Protein AF-A0A822A4N1-F1 (afdb_monomer)

Structure (mmCIF, N/CA/C/O backbone):
data_AF-A0A822A4N1-F1
#
_entry.id   AF-A0A822A4N1-F1
#
loop_
_atom_site.group_PDB
_atom_site.id
_atom_site.type_symbol
_atom_site.label_atom_id
_atom_site.label_alt_id
_atom_site.label_comp_id
_atom_site.label_asym_id
_atom_site.label_entity_id
_atom_site.label_seq_id
_atom_site.pdbx_PDB_ins_code
_atom_site.Cartn_x
_atom_site.Cartn_y
_atom_site.Cartn_z
_atom_site.occupancy
_atom_site.B_iso_or_equiv
_atom_site.auth_seq_id
_atom_site.auth_comp_id
_atom_site.auth_asym_id
_atom_site.auth_atom_id
_atom_site.pdbx_PDB_model_num
ATOM 1 N N . MET A 1 1 ? 14.715 22.288 -9.446 1.00 69.69 1 MET A N 1
ATOM 2 C CA . MET A 1 1 ? 15.403 21.229 -8.677 1.00 69.69 1 MET A CA 1
ATOM 3 C C . MET A 1 1 ? 14.471 20.085 -8.271 1.00 69.69 1 MET A C 1
ATOM 5 O O . MET A 1 1 ? 14.722 18.981 -8.719 1.00 69.69 1 MET A O 1
ATOM 9 N N . CYS A 1 2 ? 13.382 20.278 -7.507 1.00 89.75 2 CYS A N 1
ATOM 10 C CA . CYS A 1 2 ? 12.502 19.145 -7.130 1.00 89.75 2 CYS A CA 1
ATOM 11 C C . CYS A 1 2 ? 11.792 18.469 -8.322 1.00 89.75 2 CYS A C 1
ATOM 13 O O . CYS A 1 2 ? 11.743 17.245 -8.386 1.00 89.75 2 CYS A O 1
ATOM 15 N N . TYR A 1 3 ? 11.277 19.252 -9.278 1.00 90.38 3 TYR A N 1
ATOM 16 C CA . TYR A 1 3 ? 10.634 18.715 -10.486 1.00 90.38 3 TYR A CA 1
ATOM 17 C C . TYR A 1 3 ? 11.612 17.980 -11.412 1.00 90.38 3 TYR A C 1
ATOM 19 O O . TYR A 1 3 ? 11.215 17.021 -12.066 1.00 90.38 3 TYR A O 1
ATOM 27 N N . ASP A 1 4 ? 12.881 18.395 -11.430 1.00 93.62 4 ASP A N 1
ATOM 28 C CA . ASP A 1 4 ? 13.917 17.778 -12.264 1.00 93.62 4 ASP A CA 1
ATOM 29 C C . ASP A 1 4 ? 14.237 16.364 -11.755 1.00 93.62 4 ASP A C 1
ATOM 31 O O . ASP A 1 4 ? 14.164 15.406 -12.518 1.00 93.62 4 ASP A O 1
ATOM 35 N N . VAL A 1 5 ? 14.450 16.211 -10.440 1.00 92.81 5 VAL A N 1
ATOM 36 C CA . VAL A 1 5 ? 14.677 14.901 -9.797 1.00 92.81 5 VAL A CA 1
ATOM 37 C C . VAL A 1 5 ? 13.445 13.997 -9.910 1.00 92.81 5 VAL A C 1
ATOM 39 O O . VAL A 1 5 ? 13.567 12.808 -10.194 1.00 92.81 5 VAL A O 1
ATOM 42 N N . ALA A 1 6 ? 12.236 14.542 -9.738 1.00 92.50 6 ALA A N 1
ATOM 43 C CA . ALA A 1 6 ? 11.003 13.774 -9.933 1.00 92.50 6 ALA A CA 1
ATOM 44 C C . ALA A 1 6 ? 10.862 13.262 -11.379 1.00 92.50 6 ALA A C 1
ATOM 46 O O . ALA A 1 6 ? 10.321 12.181 -11.608 1.00 92.50 6 ALA A O 1
ATOM 47 N N . GLY A 1 7 ? 11.378 14.018 -12.353 1.00 92.50 7 GLY A N 1
ATOM 48 C CA . GLY A 1 7 ? 11.393 13.638 -13.760 1.00 92.50 7 GLY A CA 1
ATOM 49 C C . GLY A 1 7 ? 12.138 12.330 -14.042 1.00 92.50 7 GLY A C 1
ATOM 50 O O . GLY A 1 7 ? 11.742 11.611 -14.959 1.00 92.50 7 GLY A O 1
ATOM 51 N N . GLU A 1 8 ? 13.153 12.010 -13.237 1.00 93.62 8 GLU A N 1
ATOM 52 C CA . GLU A 1 8 ? 13.978 10.798 -13.348 1.00 93.62 8 GLU A CA 1
ATOM 53 C C . GLU A 1 8 ? 13.321 9.554 -12.722 1.00 93.62 8 GLU A C 1
ATOM 55 O O . GLU A 1 8 ? 13.729 8.434 -13.011 1.00 93.62 8 GLU A O 1
ATOM 60 N N . HIS A 1 9 ? 12.275 9.725 -11.904 1.00 93.31 9 HIS A N 1
ATOM 61 C CA . HIS A 1 9 ? 11.655 8.658 -11.103 1.00 93.31 9 HIS A CA 1
ATOM 62 C C . HIS A 1 9 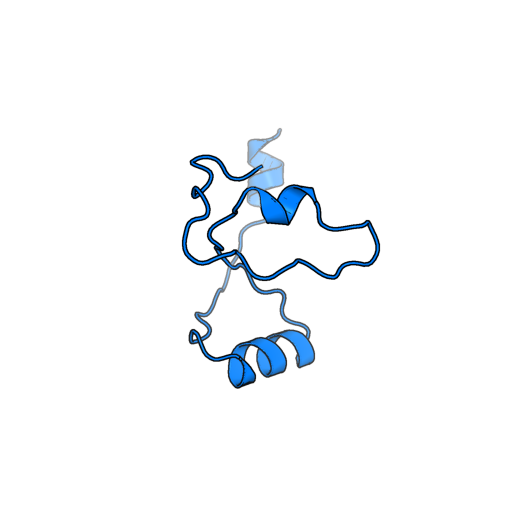? 10.214 8.363 -11.544 1.00 93.31 9 HIS A C 1
ATOM 64 O O . HIS A 1 9 ? 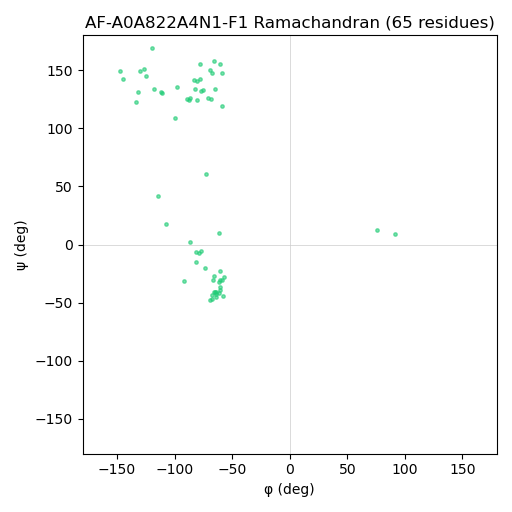9.307 8.201 -10.726 1.00 93.31 9 HIS A O 1
ATOM 70 N N . LYS A 1 10 ? 9.977 8.333 -12.857 1.00 92.94 10 LYS A N 1
ATOM 71 C CA . LYS A 1 10 ? 8.654 8.037 -13.415 1.00 92.94 10 LYS A CA 1
ATOM 72 C C . LYS A 1 10 ? 8.423 6.534 -13.473 1.00 92.94 10 LYS A C 1
ATOM 74 O O . LYS A 1 10 ? 9.258 5.789 -13.975 1.00 92.94 10 LYS A O 1
ATOM 79 N N . ILE A 1 11 ? 7.249 6.112 -13.019 1.00 91.00 11 ILE A N 1
ATOM 80 C CA . ILE A 1 11 ? 6.765 4.749 -13.227 1.00 91.00 11 ILE A CA 1
ATOM 81 C C . ILE A 1 11 ? 6.479 4.583 -14.719 1.00 91.00 11 ILE A C 1
ATOM 83 O O . ILE A 1 11 ? 5.740 5.376 -15.303 1.00 91.00 11 ILE A O 1
ATOM 87 N N . THR A 1 12 ? 7.076 3.569 -15.334 1.00 93.38 12 THR A N 1
ATOM 88 C CA . THR A 1 12 ? 6.852 3.242 -16.746 1.00 93.38 12 THR A CA 1
ATOM 89 C C . THR A 1 12 ? 5.729 2.231 -16.921 1.00 93.38 12 THR A C 1
ATOM 91 O O . THR A 1 12 ? 5.029 2.273 -17.927 1.00 93.38 12 THR A O 1
ATOM 94 N N . GLU A 1 13 ? 5.546 1.341 -15.943 1.00 90.44 13 GLU A N 1
ATOM 95 C CA . GLU A 1 13 ? 4.600 0.231 -16.003 1.00 90.44 13 GLU A CA 1
ATOM 96 C C . GLU A 1 13 ? 3.989 -0.034 -14.625 1.00 90.44 13 GLU A C 1
ATOM 98 O O . GLU A 1 13 ? 4.656 0.060 -13.594 1.00 90.44 13 GLU A O 1
ATOM 103 N N . ALA A 1 14 ? 2.706 -0.376 -14.623 1.00 92.62 14 ALA A N 1
ATOM 104 C CA . ALA A 1 14 ? 1.976 -0.883 -13.475 1.00 92.62 14 ALA A CA 1
ATOM 105 C C . ALA A 1 14 ? 0.928 -1.870 -13.991 1.00 92.62 14 ALA A C 1
ATOM 107 O O . ALA A 1 14 ? 0.419 -1.713 -15.103 1.00 92.62 14 ALA A O 1
ATOM 108 N N . PHE A 1 15 ? 0.606 -2.875 -13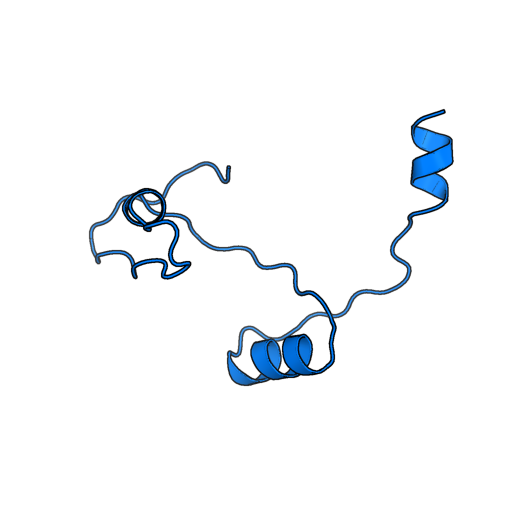.187 1.00 91.81 15 PHE A N 1
ATOM 109 C CA . PHE A 1 15 ? -0.439 -3.838 -13.499 1.00 91.81 15 PHE A CA 1
ATOM 110 C C . PHE A 1 15 ? -1.382 -3.979 -12.312 1.00 91.81 15 PHE A C 1
ATOM 112 O O . PHE A 1 15 ? -0.994 -3.804 -11.155 1.00 91.81 15 PHE A O 1
ATOM 119 N N . GLU A 1 16 ? -2.637 -4.264 -12.626 1.00 94.25 16 GLU A N 1
ATOM 120 C CA . GLU A 1 16 ? -3.652 -4.548 -11.627 1.00 94.25 16 GLU A CA 1
ATOM 121 C C . GLU A 1 16 ? -3.515 -6.002 -11.169 1.00 94.25 16 GLU A C 1
ATOM 123 O O . GLU A 1 16 ? -3.210 -6.894 -11.961 1.00 94.25 16 GLU A O 1
ATOM 128 N N . VAL A 1 17 ? -3.700 -6.218 -9.872 1.00 93.69 17 VAL A N 1
ATOM 129 C CA . VAL A 1 17 ? -3.795 -7.547 -9.271 1.00 93.69 17 VAL A CA 1
ATOM 130 C C . VAL A 1 17 ? -5.231 -7.693 -8.807 1.00 93.69 17 VAL A C 1
ATOM 132 O O . VAL A 1 17 ? -5.729 -6.792 -8.124 1.00 93.69 17 VAL A O 1
ATOM 135 N N . ASP A 1 18 ? -5.884 -8.806 -9.140 1.00 93.88 18 ASP A N 1
ATOM 136 C CA . ASP A 1 18 ? -7.263 -9.008 -8.714 1.00 93.88 18 ASP A CA 1
ATOM 137 C C . ASP A 1 18 ? -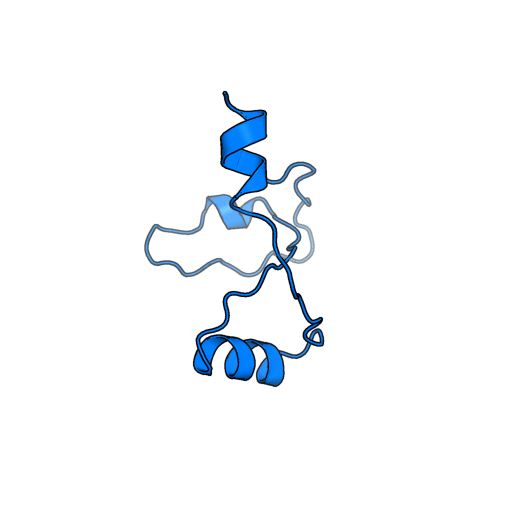7.350 -9.008 -7.183 1.00 93.88 18 ASP A C 1
ATOM 139 O O . ASP A 1 18 ? -6.394 -9.338 -6.468 1.00 93.88 18 ASP A O 1
ATOM 143 N N . LEU A 1 19 ? -8.532 -8.669 -6.654 1.00 91.94 19 LEU A N 1
ATOM 144 C CA . LEU A 1 19 ? -8.827 -8.711 -5.220 1.00 91.94 19 LEU A CA 1
ATOM 145 C C . LEU A 1 19 ? -8.970 -10.166 -4.733 1.00 91.94 19 LEU A C 1
ATOM 147 O O . LEU A 1 19 ? -10.015 -10.607 -4.251 1.00 91.94 19 LEU A O 1
ATOM 151 N N . ASN A 1 20 ? -7.895 -10.928 -4.887 1.00 94.56 20 ASN A N 1
ATOM 152 C CA . ASN A 1 20 ? -7.780 -12.341 -4.617 1.00 94.56 20 ASN A CA 1
ATOM 153 C C . ASN A 1 20 ? -6.497 -12.588 -3.819 1.00 94.56 20 ASN A C 1
ATOM 155 O O . ASN A 1 20 ? -5.385 -12.292 -4.254 1.00 94.56 20 ASN A O 1
ATOM 159 N N . LEU A 1 21 ? -6.642 -13.193 -2.640 1.00 93.94 21 LEU A N 1
ATOM 160 C CA . LEU A 1 21 ? -5.519 -13.415 -1.733 1.00 93.94 21 LEU A CA 1
ATOM 161 C C . LEU A 1 21 ? -4.414 -14.298 -2.340 1.00 93.94 21 LEU A C 1
ATOM 163 O O . LEU A 1 21 ? -3.249 -14.148 -1.972 1.00 93.94 21 LEU A O 1
ATOM 167 N N . HIS A 1 22 ? -4.761 -15.232 -3.228 1.00 96.69 22 HIS A N 1
ATOM 168 C CA . HIS A 1 22 ? -3.784 -16.083 -3.903 1.00 96.69 22 HIS A CA 1
ATOM 169 C C . HIS A 1 22 ? -2.914 -15.266 -4.860 1.00 96.69 22 HIS A C 1
ATOM 171 O O . HIS A 1 22 ? -1.689 -15.358 -4.794 1.00 96.69 22 HIS A O 1
ATOM 177 N N . GLU A 1 23 ? -3.531 -14.415 -5.676 1.00 95.38 23 GLU A N 1
ATOM 178 C CA . GLU A 1 23 ? -2.823 -13.583 -6.651 1.00 95.38 23 GLU A CA 1
ATOM 179 C C . GLU A 1 23 ? -1.962 -12.519 -5.981 1.00 95.38 23 GLU A C 1
ATOM 181 O O . GLU A 1 23 ? -0.786 -12.376 -6.311 1.00 95.38 23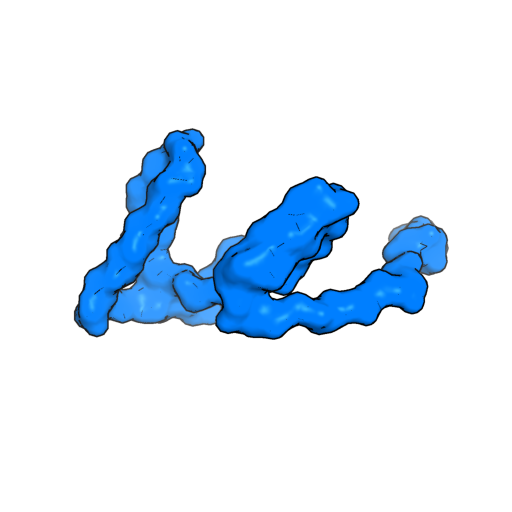 GLU A O 1
ATOM 186 N N . MET A 1 24 ? -2.494 -11.851 -4.955 1.00 95.31 24 MET A N 1
ATOM 187 C CA . MET A 1 24 ? -1.733 -10.885 -4.162 1.00 95.31 24 MET A CA 1
ATOM 188 C C . MET A 1 24 ? -0.485 -11.528 -3.541 1.00 95.31 24 MET A C 1
ATOM 190 O O . MET A 1 24 ? 0.608 -10.967 -3.604 1.00 95.31 24 MET A O 1
ATOM 194 N N . LYS A 1 25 ? -0.610 -12.739 -2.979 1.00 95.31 25 LYS A N 1
ATOM 195 C CA . LYS A 1 25 ? 0.539 -13.480 -2.432 1.00 95.31 25 LYS A CA 1
ATOM 196 C C . LYS A 1 25 ? 1.530 -13.888 -3.518 1.00 95.31 25 LYS A C 1
ATOM 198 O O . LYS A 1 25 ? 2.731 -13.797 -3.286 1.00 95.31 25 LYS A O 1
ATOM 203 N N . ALA A 1 26 ? 1.048 -14.337 -4.675 1.00 96.12 26 ALA A N 1
ATOM 204 C CA . ALA A 1 26 ? 1.903 -14.724 -5.790 1.00 96.12 26 ALA A CA 1
ATOM 205 C C . ALA A 1 26 ? 2.687 -13.528 -6.352 1.00 96.12 26 ALA A C 1
ATOM 207 O O . ALA A 1 26 ? 3.873 -13.665 -6.638 1.00 96.12 26 ALA A O 1
ATOM 208 N N . CYS A 1 27 ? 2.056 -12.358 -6.473 1.00 95.44 27 CYS A N 1
ATOM 209 C CA . CYS A 1 27 ? 2.696 -11.122 -6.921 1.00 95.44 27 CYS A CA 1
ATOM 210 C C . CYS A 1 27 ? 3.790 -10.661 -5.935 1.00 95.44 27 CYS A C 1
ATOM 212 O O . CYS A 1 27 ? 4.930 -10.430 -6.343 1.00 95.44 27 CYS A O 1
ATOM 214 N N . LEU A 1 28 ? 3.505 -10.678 -4.625 1.00 95.25 28 LEU A N 1
ATOM 215 C CA . LEU A 1 28 ? 4.513 -10.406 -3.589 1.00 95.25 28 LEU A CA 1
ATOM 216 C C . LEU A 1 28 ? 5.667 -11.419 -3.613 1.00 95.25 28 LEU A C 1
ATOM 218 O O . LEU A 1 28 ? 6.828 -11.037 -3.485 1.00 95.25 28 LEU A O 1
ATOM 222 N N . ALA A 1 29 ? 5.369 -12.710 -3.793 1.00 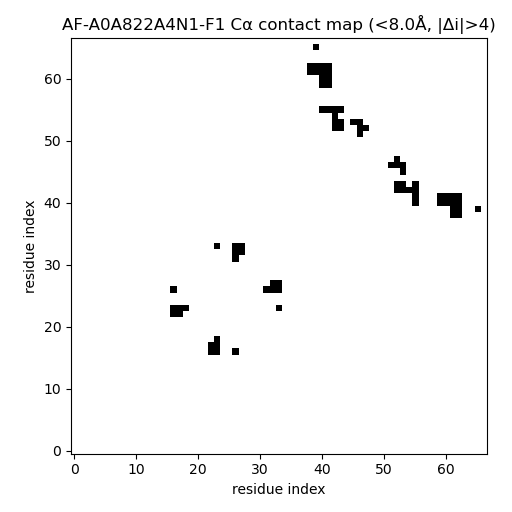97.00 29 ALA A N 1
ATOM 223 C CA . ALA A 1 29 ? 6.382 -13.765 -3.852 1.00 97.00 29 ALA A CA 1
ATOM 224 C C . ALA A 1 29 ? 7.308 -13.641 -5.075 1.00 97.00 29 ALA A C 1
ATOM 226 O O . ALA A 1 29 ? 8.459 -14.065 -5.013 1.00 97.00 29 ALA A O 1
ATOM 227 N N . GLN A 1 30 ? 6.826 -13.037 -6.164 1.00 95.56 30 GLN A N 1
ATOM 228 C CA . GLN A 1 30 ? 7.624 -12.721 -7.352 1.00 95.56 30 GLN A CA 1
ATOM 229 C C . GLN A 1 30 ? 8.524 -11.488 -7.165 1.00 95.56 30 GLN A C 1
ATOM 231 O O . GLN A 1 30 ? 9.342 -11.197 -8.033 1.00 95.56 30 GLN A O 1
ATOM 236 N N . GLY A 1 31 ? 8.414 -10.784 -6.034 1.00 95.38 31 GLY A N 1
ATOM 237 C CA . GLY A 1 31 ? 9.244 -9.624 -5.709 1.00 95.38 31 GLY A CA 1
ATOM 238 C C . GLY A 1 31 ? 8.659 -8.284 -6.152 1.00 95.38 31 GLY A C 1
ATOM 239 O O . GLY A 1 31 ? 9.346 -7.269 -6.051 1.00 95.38 31 GLY A O 1
ATOM 240 N N . PHE A 1 32 ? 7.403 -8.253 -6.606 1.00 94.19 32 PHE A N 1
ATOM 241 C CA . PHE A 1 32 ? 6.729 -7.006 -6.952 1.00 94.19 32 PHE A CA 1
ATOM 242 C C . PHE A 1 32 ? 6.019 -6.421 -5.721 1.00 94.19 32 PHE A C 1
ATOM 244 O O . PHE A 1 32 ? 5.214 -7.113 -5.089 1.00 94.19 32 PHE A O 1
ATOM 251 N N . PRO A 1 33 ? 6.290 -5.157 -5.348 1.00 92.50 33 PRO A N 1
ATOM 252 C CA . PRO A 1 33 ? 5.506 -4.480 -4.325 1.00 92.50 33 PRO A CA 1
ATOM 253 C C . PRO A 1 33 ? 4.083 -4.228 -4.836 1.00 92.50 33 PRO A C 1
ATOM 255 O O . PRO A 1 33 ? 3.874 -3.970 -6.020 1.00 92.50 33 PRO A O 1
ATOM 258 N N . ILE A 1 34 ? 3.108 -4.255 -3.928 1.00 93.31 34 ILE A N 1
ATOM 259 C CA . ILE A 1 34 ? 1.700 -4.00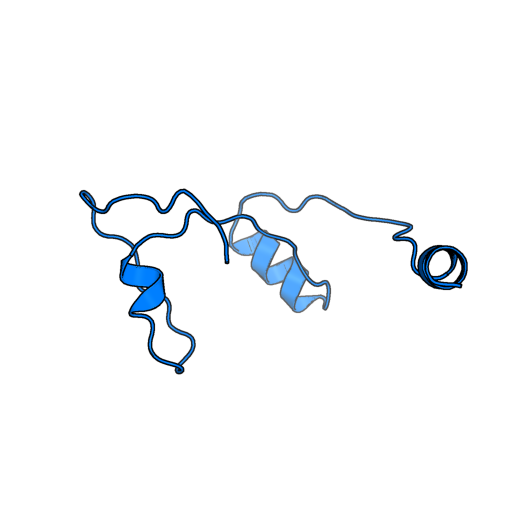2 -4.250 1.00 93.31 34 ILE A CA 1
ATOM 260 C C . ILE A 1 34 ? 1.227 -2.771 -3.482 1.00 93.31 34 ILE A C 1
ATOM 262 O O . ILE A 1 34 ? 1.452 -2.651 -2.277 1.00 93.31 34 ILE A O 1
ATOM 266 N N . LEU A 1 35 ? 0.537 -1.874 -4.183 1.00 92.25 35 LEU A N 1
ATOM 267 C CA . LEU A 1 35 ? -0.243 -0.797 -3.584 1.00 92.25 35 LEU A CA 1
ATOM 268 C C . LEU A 1 35 ? -1.651 -1.318 -3.292 1.00 92.25 35 LEU A C 1
ATOM 270 O O . LEU A 1 35 ? -2.331 -1.805 -4.189 1.00 92.25 35 LEU A O 1
ATOM 274 N N . ILE A 1 36 ? -2.093 -1.204 -2.041 1.00 89.81 36 ILE A N 1
ATOM 275 C CA . ILE A 1 36 ? -3.449 -1.573 -1.626 1.00 89.81 36 ILE A CA 1
ATOM 276 C C . ILE A 1 36 ? -4.108 -0.412 -0.895 1.00 89.81 36 ILE A C 1
ATOM 278 O O . ILE A 1 36 ? -3.443 0.382 -0.231 1.00 89.81 36 ILE A O 1
ATOM 282 N N . SER A 1 37 ? -5.430 -0.340 -0.989 1.00 86.81 37 SER A N 1
ATOM 283 C CA . SER A 1 37 ? -6.250 0.533 -0.152 1.00 86.81 37 SER A CA 1
ATOM 284 C C . SER A 1 37 ? -7.075 -0.325 0.793 1.00 86.81 37 SER A C 1
ATOM 286 O O . SER A 1 37 ? -7.715 -1.285 0.370 1.00 86.81 37 SER A O 1
ATOM 288 N N . ILE A 1 38 ? -7.040 0.011 2.079 1.00 85.56 38 ILE A N 1
ATOM 289 C CA . ILE A 1 38 ? -7.812 -0.671 3.116 1.00 85.56 38 ILE A CA 1
ATOM 290 C C . ILE A 1 38 ? -8.659 0.344 3.868 1.00 85.56 38 ILE A C 1
ATOM 292 O O . ILE A 1 38 ? -8.224 1.469 4.120 1.00 85.56 38 ILE A O 1
ATOM 296 N N . ASN A 1 39 ? -9.850 -0.073 4.282 1.00 85.56 39 ASN A N 1
ATOM 297 C CA . ASN A 1 39 ? -10.596 0.673 5.285 1.00 85.56 39 ASN A CA 1
ATOM 298 C C . ASN A 1 39 ? -9.894 0.500 6.632 1.00 85.56 39 ASN A C 1
ATOM 300 O O . ASN A 1 39 ? -9.644 -0.624 7.067 1.00 85.56 39 ASN A O 1
ATOM 304 N N . VAL A 1 40 ? -9.574 1.617 7.279 1.00 85.56 40 VAL A N 1
ATOM 305 C CA . VAL A 1 40 ? -8.938 1.629 8.598 1.00 85.56 40 VAL A CA 1
ATOM 306 C C . VAL A 1 40 ? -10.020 1.842 9.654 1.00 85.56 40 VAL A C 1
ATOM 308 O O . VAL A 1 40 ? -10.894 2.694 9.488 1.00 85.56 40 VAL A O 1
ATOM 311 N N . TYR A 1 41 ? -9.956 1.068 10.732 1.00 87.19 41 TYR A N 1
ATOM 312 C CA . TYR A 1 41 ? -10.870 1.125 11.876 1.00 87.19 41 TYR A CA 1
ATOM 313 C C . TYR A 1 41 ? -10.082 1.454 13.145 1.00 87.19 41 TYR A C 1
ATOM 315 O O . TYR A 1 41 ? -8.854 1.426 13.126 1.00 87.19 41 TYR A O 1
ATOM 323 N N . GLN A 1 42 ? -10.761 1.768 14.244 1.00 83.38 42 GLN A N 1
ATOM 324 C CA . GLN A 1 42 ? -10.104 2.154 15.497 1.00 83.38 42 GLN A CA 1
ATOM 325 C C . GLN A 1 42 ? -9.182 1.051 16.054 1.00 83.38 42 GLN A C 1
ATOM 327 O O . GLN A 1 42 ? -8.085 1.332 16.526 1.00 83.38 42 GLN A O 1
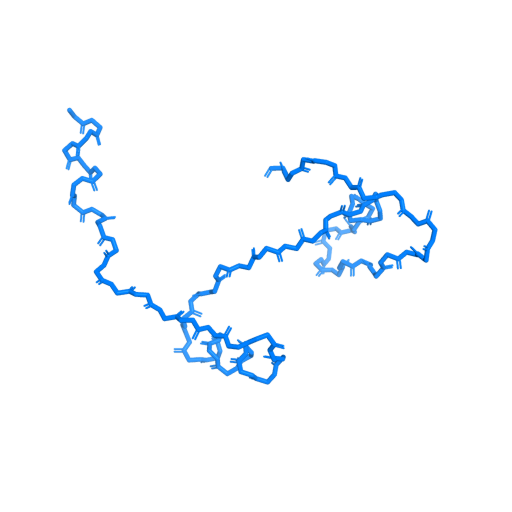ATOM 332 N N . SER A 1 43 ? -9.575 -0.209 15.909 1.00 83.69 43 SER A N 1
ATOM 333 C CA . SER A 1 43 ? -8.825 -1.413 16.268 1.00 83.69 43 SER A CA 1
ATOM 334 C C . SER A 1 43 ? -7.502 -1.531 15.515 1.00 83.69 43 SER A C 1
ATOM 336 O O . SER A 1 43 ? -6.567 -2.157 16.012 1.00 83.69 43 SER A O 1
ATOM 338 N N . PHE A 1 44 ? -7.368 -0.884 14.354 1.00 84.62 44 PHE A N 1
ATOM 339 C CA . PHE A 1 44 ? -6.095 -0.809 13.644 1.00 84.62 44 PHE A CA 1
ATOM 340 C C . PHE A 1 44 ? -5.018 -0.113 14.486 1.00 84.62 44 PHE A C 1
ATOM 342 O O . PHE A 1 44 ? -3.877 -0.567 14.509 1.00 84.62 44 PHE A O 1
ATOM 349 N N . ASP A 1 45 ? -5.379 0.942 15.221 1.00 80.56 45 ASP A N 1
ATOM 350 C CA . ASP A 1 45 ? -4.444 1.695 16.066 1.00 80.56 45 ASP A CA 1
ATOM 351 C C . ASP A 1 45 ? -4.056 0.915 17.337 1.00 80.56 45 ASP A C 1
ATOM 353 O O . ASP A 1 45 ? -3.014 1.163 17.944 1.00 80.56 45 ASP A O 1
ATOM 357 N N . GLU A 1 46 ? -4.866 -0.073 17.728 1.00 81.06 46 GLU A N 1
ATOM 358 C CA . GLU A 1 46 ? -4.580 -0.988 18.840 1.00 81.06 46 GLU A CA 1
ATOM 359 C C . GLU A 1 46 ? -3.596 -2.104 18.449 1.00 81.06 46 GLU A C 1
ATOM 361 O O . GLU A 1 46 ? -3.136 -2.871 19.309 1.00 81.06 46 GLU A O 1
ATOM 366 N N . ALA A 1 47 ? -3.252 -2.211 17.159 1.00 81.75 47 ALA A N 1
ATOM 367 C CA . ALA A 1 47 ? -2.298 -3.191 16.672 1.00 81.75 47 ALA A CA 1
ATOM 368 C C . ALA A 1 47 ? -0.945 -3.003 17.371 1.00 81.75 47 ALA A C 1
ATOM 370 O O . ALA A 1 47 ? -0.276 -1.973 17.281 1.00 81.75 47 ALA A O 1
ATOM 371 N N . LYS A 1 48 ? -0.507 -4.046 18.080 1.00 77.56 48 LYS A N 1
ATOM 372 C CA . LYS A 1 48 ? 0.812 -4.049 18.720 1.00 77.56 48 LYS A CA 1
ATOM 373 C C . LYS A 1 48 ? 1.907 -4.031 17.641 1.00 77.56 48 LYS A C 1
ATOM 375 O O . LYS A 1 48 ? 1.687 -4.578 16.559 1.00 77.56 48 LYS A O 1
ATOM 380 N N . PRO A 1 49 ? 3.139 -3.585 17.958 1.00 74.31 49 PRO A N 1
ATOM 381 C CA . PRO A 1 49 ? 4.279 -3.548 17.023 1.00 74.31 49 PRO A CA 1
ATOM 382 C C . PRO A 1 49 ? 4.735 -4.909 16.455 1.00 74.31 49 PRO A C 1
ATOM 384 O O . PRO A 1 49 ? 5.796 -5.011 15.852 1.00 74.31 49 PRO A O 1
ATOM 387 N N . ARG A 1 50 ? 3.970 -5.982 16.677 1.00 76.06 50 ARG A N 1
ATOM 388 C CA . ARG A 1 50 ? 4.229 -7.343 16.197 1.00 76.06 50 ARG A CA 1
ATOM 389 C C . ARG A 1 50 ? 3.680 -7.602 14.788 1.00 76.06 50 ARG A C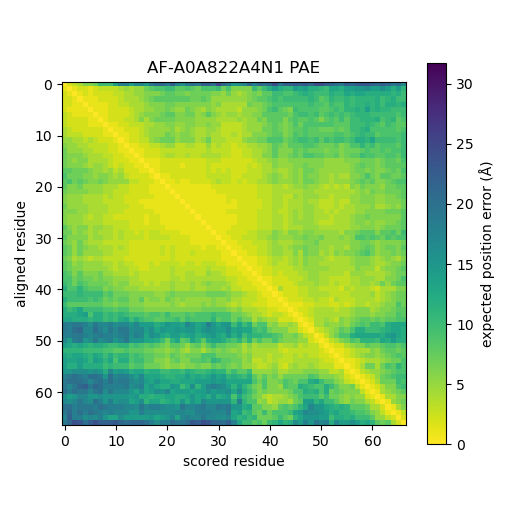 1
ATOM 391 O O . ARG A 1 50 ? 3.785 -8.727 14.317 1.00 76.06 50 ARG A O 1
ATOM 398 N N . GLY A 1 51 ? 3.092 -6.595 14.136 1.00 74.00 51 GLY A N 1
ATOM 399 C CA . GLY A 1 51 ? 2.640 -6.683 12.741 1.00 74.00 51 GLY A CA 1
ATOM 400 C C . GLY A 1 51 ? 1.351 -7.481 12.527 1.00 74.00 51 GLY A C 1
ATOM 401 O O . GLY A 1 51 ? 1.015 -7.799 11.391 1.00 74.00 51 GLY A O 1
ATOM 402 N N . ILE A 1 52 ? 0.623 -7.810 13.598 1.00 82.00 52 ILE A N 1
ATOM 403 C CA . ILE A 1 52 ? -0.694 -8.449 13.509 1.00 82.00 52 ILE A CA 1
ATOM 404 C C . ILE A 1 52 ? -1.745 -7.359 13.689 1.00 82.00 52 ILE A C 1
ATOM 406 O O . ILE A 1 52 ? -1.906 -6.829 14.789 1.00 82.00 52 ILE A O 1
ATOM 410 N N . VAL A 1 53 ? -2.440 -7.037 12.602 1.00 84.31 53 VAL A N 1
ATOM 411 C CA . VAL A 1 53 ? -3.566 -6.100 12.600 1.00 84.31 53 VAL A CA 1
ATOM 412 C C . VAL A 1 53 ? -4.842 -6.874 12.950 1.00 84.31 53 VAL A C 1
ATOM 414 O O . VAL A 1 53 ? -5.115 -7.895 12.311 1.00 84.31 53 VAL A O 1
ATOM 417 N N . PRO A 1 54 ? -5.611 -6.452 13.967 1.00 82.75 54 PRO A N 1
ATOM 418 C CA . PRO A 1 54 ? -6.859 -7.114 14.324 1.00 82.75 54 PRO A CA 1
ATOM 419 C C . PRO A 1 54 ? -7.935 -6.901 13.250 1.00 82.75 54 PRO A C 1
ATOM 421 O O . PRO A 1 54 ? -7.963 -5.885 12.558 1.00 82.75 54 PRO A O 1
ATOM 424 N N . ILE A 1 55 ? -8.832 -7.879 13.117 1.00 84.56 55 ILE A N 1
ATOM 425 C CA . ILE A 1 55 ? -10.011 -7.755 12.255 1.00 84.56 55 ILE A CA 1
ATOM 426 C C . ILE A 1 55 ? -11.025 -6.836 12.958 1.00 84.56 55 ILE A C 1
ATOM 428 O O . ILE A 1 55 ? -11.298 -7.068 14.140 1.00 84.56 55 ILE A O 1
ATOM 432 N N . PRO A 1 56 ? -11.608 -5.849 12.255 1.00 83.75 56 PRO A N 1
ATOM 433 C CA . PRO A 1 56 ? -12.606 -4.955 12.832 1.00 83.75 56 PRO A CA 1
ATOM 434 C C . PRO A 1 56 ? -13.842 -5.689 13.360 1.00 83.75 56 PRO A C 1
ATOM 436 O O . PRO A 1 56 ? -14.277 -6.698 12.796 1.00 83.75 56 PRO A O 1
ATOM 439 N N . GLN A 1 57 ? -14.449 -5.158 14.419 1.00 82.81 57 GLN A N 1
ATOM 440 C CA . GLN A 1 57 ? -15.729 -5.658 14.925 1.00 82.81 57 GLN A CA 1
ATOM 441 C C . GLN A 1 57 ? -16.904 -5.167 14.060 1.00 82.81 57 GLN A C 1
ATOM 443 O O . GLN A 1 57 ? -16.835 -4.118 13.426 1.00 82.81 57 GLN A O 1
ATOM 448 N N . GLN A 1 58 ? -18.026 -5.900 14.056 1.00 74.94 58 GLN A N 1
ATOM 449 C CA . GLN A 1 58 ? -19.185 -5.599 13.191 1.00 74.94 58 GLN A CA 1
ATOM 450 C C . GLN A 1 58 ? -19.775 -4.185 13.363 1.00 74.94 58 GLN A C 1
ATOM 452 O O . GLN A 1 58 ? -20.331 -3.655 12.408 1.00 74.94 58 GLN A O 1
ATOM 457 N N . ASN A 1 59 ? -19.649 -3.576 14.547 1.00 78.88 59 ASN A N 1
ATOM 458 C CA . ASN A 1 59 ? -20.225 -2.259 14.866 1.00 78.88 59 ASN A CA 1
ATOM 459 C C . ASN A 1 59 ? -19.168 -1.151 14.968 1.00 78.88 59 ASN A C 1
ATOM 461 O O . ASN A 1 59 ? -19.400 -0.117 15.595 1.00 78.88 59 ASN A O 1
ATOM 465 N N . GLU A 1 60 ? -17.983 -1.387 14.420 1.00 77.94 60 GLU A N 1
ATOM 466 C CA . GLU A 1 60 ? -16.859 -0.483 14.581 1.00 77.94 60 GLU A CA 1
ATOM 467 C C . GLU A 1 60 ? -16.904 0.677 13.578 1.00 77.94 60 GLU A C 1
ATOM 469 O O . GLU A 1 60 ? -17.290 0.520 12.418 1.00 77.94 60 GLU A O 1
ATOM 474 N N . ILE A 1 61 ? -16.518 1.870 14.032 1.00 74.50 61 ILE A N 1
ATOM 475 C CA . ILE A 1 61 ? -16.600 3.090 13.228 1.00 74.50 61 ILE A CA 1
ATOM 476 C C . ILE A 1 61 ? -15.405 3.152 12.271 1.00 74.50 61 ILE A C 1
ATOM 478 O O . ILE A 1 61 ? -14.248 3.114 12.694 1.00 74.50 61 ILE A O 1
ATOM 482 N N . ILE A 1 62 ? -15.695 3.283 10.973 1.00 76.56 62 ILE A N 1
ATOM 483 C CA . ILE A 1 62 ? -14.684 3.491 9.928 1.00 76.56 62 ILE A CA 1
ATOM 484 C C . ILE A 1 62 ? -14.007 4.845 10.144 1.00 76.56 62 ILE A C 1
ATOM 486 O O . ILE A 1 62 ? -14.665 5.876 10.314 1.00 76.56 62 ILE A O 1
ATOM 490 N N . ARG A 1 63 ? -12.678 4.868 10.070 1.00 76.50 63 ARG A N 1
ATOM 491 C CA . ARG A 1 63 ? -11.901 6.104 10.115 1.00 76.50 63 ARG A CA 1
ATOM 492 C C . ARG A 1 63 ? -11.971 6.823 8.767 1.00 76.50 63 ARG A C 1
ATOM 494 O O . ARG A 1 63 ? -11.718 6.239 7.721 1.00 76.50 63 ARG A O 1
ATOM 501 N N . THR A 1 64 ? -12.241 8.127 8.789 1.00 67.38 64 THR A N 1
ATOM 502 C CA . THR A 1 64 ? -12.385 8.950 7.568 1.00 67.38 64 THR A CA 1
ATOM 503 C C . THR A 1 64 ? -11.050 9.401 6.958 1.00 67.38 64 THR A C 1
ATOM 505 O O . THR A 1 64 ? -11.037 10.036 5.908 1.00 67.38 64 THR A O 1
ATOM 508 N N . LYS A 1 65 ? -9.916 9.138 7.619 1.00 65.69 65 LYS A N 1
ATOM 509 C CA . LYS A 1 65 ? -8.582 9.543 7.159 1.00 65.69 65 LYS A CA 1
ATOM 510 C C . LYS A 1 65 ? -7.617 8.370 7.243 1.00 65.69 65 LYS A C 1
ATOM 512 O O . LYS A 1 65 ? -7.510 7.741 8.295 1.00 65.69 65 LYS A O 1
ATOM 517 N N . HIS A 1 66 ? -6.894 8.134 6.158 1.00 59.59 66 HIS A N 1
ATOM 518 C CA . HIS A 1 66 ? -5.685 7.317 6.174 1.00 59.59 66 HIS A CA 1
ATOM 519 C C . HIS A 1 66 ? -4.541 8.179 6.740 1.00 59.59 66 HIS A C 1
ATOM 521 O O . HIS A 1 66 ? -4.559 9.402 6.569 1.00 59.59 66 HIS A O 1
ATOM 527 N N . GLY A 1 67 ? -3.658 7.566 7.534 1.00 56.19 67 GLY A N 1
ATOM 528 C CA . GLY A 1 67 ? -2.508 8.243 8.148 1.00 56.19 67 GLY A CA 1
ATOM 529 C C . GLY A 1 67 ? -1.415 8.558 7.142 1.00 56.19 67 GLY A C 1
ATOM 530 O O . GLY A 1 67 ? -1.347 7.835 6.125 1.00 56.19 67 GLY A O 1
#

pLDDT: mean 86.24, std 9.33, range [56.19, 97.0]

Radius of gyration: 16.8 Å; Cα contacts (8 Å, |Δi|>4): 39; chains: 1; bounding box: 36×37×36 Å

Mean predicted aligned error: 6.75 Å

Solvent-accessible surface area (backbone atoms only — not comparable to full-atom values): 4748 Å² total; per-residue (Å²): 108,72,68,59,60,53,65,75,69,65,83,87,78,87,81,89,72,68,101,40,75,67,56,50,49,51,44,47,74,73,69,46,88,81,92,83,87,75,92,48,39,69,55,50,76,67,36,54,99,80,79,58,69,59,81,77,60,99,88,60,64,72,52,93,67,85,134

Sequence (67 aa):
MCYDVAGEHKITEAFEVDLNLHEMKACLAQGFPILISINVYQSFDEAKPRGIVPIPQQNEIIRTKHG

Foldseek 3Di:
DVVVVVVVVDDPDDDDFPPDPVRQVVCVVVVHDDDDDDFDFPQQVVDDPPPDRDDDDPPTDTDPDDD

Secondary structure (DSSP, 8-state):
-HHHHHHHS---------S-HHHHHHHHHTT---------BHHHHT--TTS-PPPPPTTPPBPS---